Protein AF-A0A9D7FAL7-F1 (afdb_monomer_lite)

Sequence (99 aa):
MGDHGDWSSRDWIIHHADANHGAYSSKPWVNSFLGASLNFLGGNAMNWKIQHNVLHHTYTNIDGLDEDIAPGPILRLSPNQPLTKIHRFQHLYAWFLYT

Secondary structure (DSSP, 8-state):
------SHHHHHHHHHHHHHHT-S-SSHHHHHHHHHHGGGGT--HHHHIIIIIIIIHHSTT-TTT-GGG---TT---STTSPP-GGGGGHHHHGGGG--

pLDDT: mean 88.12, std 14.82, range [35.34, 98.0]

Radius of gyration: 17.38 Å; chains: 1; bounding box: 36×44×45 Å

Foldseek 3Di:
DDDPPDPVVVVLVVLLLCLLVVNNDPDVVVSVVSVCCCVVVVHDSVVCCCQPVPQCVVPNQPPPRHCVQVPDDQDHNHPPDDDDPNNVCCVPCVVVVVD

Structure (mmCIF, N/CA/C/O backbone):
data_AF-A0A9D7FAL7-F1
#
_entry.id   AF-A0A9D7FAL7-F1
#
loop_
_atom_site.group_PDB
_atom_site.id
_atom_site.type_symbol
_atom_site.label_atom_id
_atom_site.label_alt_id
_atom_site.label_comp_id
_atom_site.label_asym_id
_atom_site.label_entity_id
_atom_site.label_seq_id
_atom_site.pdbx_PDB_ins_code
_atom_site.Cartn_x
_atom_site.Cartn_y
_atom_site.Cartn_z
_atom_site.occupancy
_atom_site.B_iso_or_equiv
_atom_site.auth_seq_id
_atom_site.auth_comp_id
_atom_site.auth_asym_id
_atom_site.auth_atom_id
_atom_site.pdbx_PDB_model_num
ATOM 1 N N . MET A 1 1 ? -8.184 29.901 -9.607 1.00 35.34 1 MET A N 1
ATOM 2 C CA . MET A 1 1 ? -7.068 29.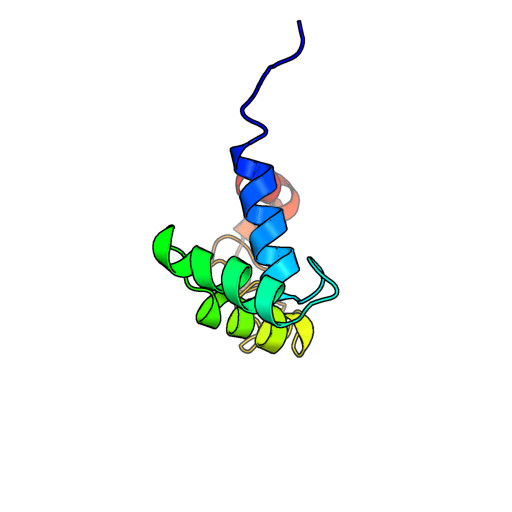642 -8.675 1.00 35.34 1 MET A CA 1
ATOM 3 C C . MET A 1 1 ? -7.038 28.146 -8.429 1.00 35.34 1 MET A C 1
ATOM 5 O O . MET A 1 1 ? -7.785 27.666 -7.593 1.00 35.34 1 MET A O 1
ATOM 9 N N . GLY A 1 2 ? -6.315 27.415 -9.280 1.00 36.91 2 GLY A N 1
ATOM 10 C CA . GLY A 1 2 ? -6.089 25.977 -9.139 1.00 36.91 2 GLY A CA 1
ATOM 11 C C . GLY A 1 2 ? -4.721 25.775 -8.506 1.00 36.91 2 GLY A C 1
ATOM 12 O O . GLY A 1 2 ? -3.769 26.451 -8.890 1.00 36.91 2 GLY A O 1
ATOM 13 N N . ASP A 1 3 ? -4.668 24.926 -7.493 1.00 47.78 3 ASP A N 1
ATOM 14 C CA . ASP A 1 3 ? -3.463 24.589 -6.749 1.00 47.78 3 ASP A CA 1
ATOM 15 C C . ASP A 1 3 ? -2.468 23.846 -7.659 1.00 47.78 3 ASP A C 1
ATOM 17 O O . ASP A 1 3 ? -2.760 22.767 -8.177 1.00 47.78 3 ASP A O 1
ATOM 21 N N . HIS A 1 4 ? -1.300 24.449 -7.886 1.00 45.12 4 HIS A N 1
ATOM 22 C CA . HIS A 1 4 ? -0.156 23.837 -8.561 1.00 45.12 4 HIS A CA 1
ATOM 23 C C . HIS A 1 4 ? 0.674 23.036 -7.543 1.00 45.12 4 HIS A C 1
ATOM 25 O O . HIS A 1 4 ? 1.866 23.282 -7.365 1.00 45.12 4 HIS A O 1
ATOM 31 N N . GLY A 1 5 ? 0.028 22.094 -6.855 1.00 44.88 5 GLY A N 1
ATOM 32 C CA . GLY A 1 5 ? 0.693 21.137 -5.978 1.00 44.88 5 GLY A CA 1
ATOM 33 C C . GLY A 1 5 ? 1.524 20.152 -6.801 1.00 44.88 5 GLY A C 1
ATOM 34 O O . GLY A 1 5 ? 1.034 19.595 -7.773 1.00 44.88 5 GLY A O 1
ATOM 35 N N . ASP A 1 6 ? 2.789 19.989 -6.430 1.00 51.59 6 ASP A N 1
ATOM 36 C CA . ASP A 1 6 ? 3.824 19.133 -7.024 1.00 51.59 6 ASP A CA 1
ATOM 37 C C . ASP A 1 6 ? 3.329 17.775 -7.585 1.00 51.59 6 ASP A C 1
ATOM 39 O O . ASP A 1 6 ? 3.183 16.788 -6.869 1.00 51.59 6 ASP A O 1
ATOM 43 N N . TRP A 1 7 ? 3.089 17.721 -8.899 1.00 46.31 7 TRP A N 1
ATOM 44 C CA . TRP A 1 7 ? 2.709 16.503 -9.630 1.00 46.31 7 TRP A CA 1
ATOM 45 C C . TRP A 1 7 ? 3.909 15.596 -9.935 1.00 46.31 7 TRP A C 1
ATOM 47 O O . TRP A 1 7 ? 3.753 14.388 -10.102 1.00 46.31 7 TRP A O 1
ATOM 57 N N . SER A 1 8 ? 5.124 16.154 -9.933 1.00 52.59 8 SER A N 1
ATOM 58 C CA . SER A 1 8 ? 6.340 15.414 -10.281 1.00 52.59 8 SER A CA 1
ATOM 59 C C . SER A 1 8 ? 6.647 14.312 -9.270 1.00 52.59 8 SER A C 1
ATOM 61 O O . SER A 1 8 ? 7.121 13.239 -9.647 1.00 52.59 8 SER A O 1
ATOM 63 N N . SER A 1 9 ? 6.315 14.549 -7.994 1.00 57.12 9 SER A N 1
ATOM 64 C CA . SER A 1 9 ? 6.565 13.610 -6.906 1.00 57.12 9 SER A CA 1
ATOM 65 C C . SER A 1 9 ? 5.610 12.405 -6.874 1.00 57.12 9 SER A C 1
ATOM 67 O O . SER A 1 9 ? 5.888 11.395 -6.234 1.00 57.12 9 SER A O 1
ATOM 69 N N . ARG A 1 10 ? 4.473 12.470 -7.566 1.00 61.66 10 ARG A N 1
ATOM 70 C CA . ARG A 1 10 ? 3.515 11.354 -7.635 1.00 61.66 10 ARG A CA 1
ATOM 71 C C . ARG A 1 10 ? 3.750 10.482 -8.857 1.00 61.66 10 ARG A C 1
ATOM 73 O O . ARG A 1 10 ? 3.677 9.258 -8.752 1.00 61.66 10 ARG A O 1
ATOM 80 N N . ASP A 1 11 ? 4.126 11.102 -9.969 1.00 71.31 11 ASP A N 1
ATOM 81 C CA . ASP A 1 11 ? 4.421 10.401 -11.217 1.00 71.31 11 ASP A CA 1
ATOM 82 C C . ASP A 1 11 ? 5.591 9.421 -11.052 1.00 71.31 11 ASP A C 1
ATOM 84 O O . ASP A 1 11 ? 5.534 8.287 -11.532 1.00 71.31 11 ASP A O 1
ATOM 88 N N . TRP A 1 12 ? 6.630 9.790 -10.290 1.00 67.44 12 TRP A N 1
ATOM 89 C CA . TRP A 1 12 ? 7.765 8.882 -10.091 1.00 67.44 12 TRP A CA 1
ATOM 90 C C . TRP A 1 12 ? 7.399 7.628 -9.297 1.00 67.44 12 TRP A C 1
ATOM 92 O O . TRP A 1 12 ? 7.912 6.556 -9.620 1.00 67.44 12 TRP A O 1
ATOM 102 N N . ILE A 1 13 ? 6.523 7.718 -8.293 1.00 80.75 13 ILE A N 1
ATOM 103 C CA . ILE A 1 13 ? 6.108 6.552 -7.496 1.00 80.75 13 ILE A CA 1
ATOM 104 C C . ILE A 1 13 ? 5.369 5.559 -8.392 1.00 80.75 13 ILE A C 1
ATOM 106 O O . ILE A 1 13 ? 5.665 4.363 -8.365 1.00 80.75 13 ILE A O 1
ATOM 110 N N . ILE A 1 14 ? 4.462 6.072 -9.227 1.00 87.56 14 ILE A N 1
ATOM 111 C CA . ILE A 1 14 ? 3.675 5.277 -10.172 1.00 87.56 14 ILE A CA 1
ATOM 112 C C . ILE A 1 14 ? 4.605 4.538 -11.136 1.00 87.56 14 ILE A C 1
ATOM 114 O O . ILE A 1 14 ? 4.511 3.323 -11.273 1.00 87.56 14 ILE A O 1
ATOM 118 N N . HIS A 1 15 ? 5.584 5.229 -11.723 1.00 93.00 15 HIS A N 1
ATOM 119 C CA . HIS A 1 15 ? 6.516 4.607 -12.663 1.00 93.00 15 HIS A CA 1
ATOM 120 C C . HIS A 1 15 ? 7.364 3.485 -12.043 1.00 93.00 15 HIS A C 1
ATOM 122 O O . HIS A 1 15 ? 7.588 2.459 -12.687 1.00 93.00 15 HIS A O 1
ATOM 128 N N . HIS A 1 16 ? 7.820 3.634 -10.794 1.00 93.31 16 HIS A N 1
ATOM 129 C CA . HIS A 1 16 ? 8.563 2.574 -10.103 1.00 93.31 16 HIS A CA 1
ATOM 130 C C . HIS A 1 16 ? 7.658 1.392 -9.728 1.00 93.31 16 HIS A C 1
ATOM 132 O O . HIS A 1 16 ? 8.092 0.243 -9.833 1.00 93.31 16 HIS A O 1
ATOM 138 N N . ALA A 1 17 ? 6.414 1.648 -9.317 1.00 92.56 17 ALA A N 1
ATOM 139 C CA . ALA A 1 17 ? 5.430 0.604 -9.040 1.00 92.56 17 ALA A CA 1
ATOM 140 C C . ALA A 1 17 ? 5.083 -0.180 -10.315 1.00 92.56 17 ALA A C 1
ATOM 142 O O . ALA A 1 17 ? 5.169 -1.408 -10.326 1.00 92.56 17 ALA A O 1
ATOM 143 N N . ASP A 1 18 ? 4.795 0.511 -11.418 1.00 95.31 18 ASP A N 1
ATOM 144 C CA . ASP A 1 18 ? 4.522 -0.103 -12.719 1.00 95.31 18 ASP A CA 1
ATOM 145 C C . ASP A 1 18 ? 5.730 -0.897 -13.226 1.00 95.31 18 ASP A C 1
ATOM 147 O O . ASP A 1 18 ? 5.587 -2.009 -13.735 1.00 95.31 18 ASP A O 1
ATOM 151 N N . ALA A 1 19 ? 6.949 -0.380 -13.053 1.00 96.31 19 ALA A N 1
ATOM 152 C CA . ALA A 1 19 ? 8.173 -1.092 -13.412 1.00 96.31 19 ALA A CA 1
ATOM 153 C C . ALA A 1 19 ? 8.397 -2.336 -12.538 1.00 96.31 19 ALA A C 1
ATOM 155 O O . ALA A 1 19 ? 8.802 -3.385 -13.044 1.00 96.31 19 ALA A O 1
ATOM 156 N N . ASN A 1 20 ? 8.090 -2.266 -11.241 1.00 96.19 20 ASN A N 1
ATOM 157 C CA . ASN A 1 20 ? 8.187 -3.412 -10.341 1.00 96.19 20 ASN A CA 1
ATOM 158 C C . ASN A 1 20 ? 7.072 -4.453 -10.558 1.00 96.19 20 ASN A C 1
ATOM 160 O O . ASN A 1 20 ? 7.307 -5.632 -10.278 1.00 96.19 20 ASN A O 1
ATOM 164 N N . HIS A 1 21 ? 5.932 -4.060 -11.132 1.00 96.31 21 HIS A N 1
ATOM 165 C CA . HIS A 1 21 ? 4.930 -4.958 -11.722 1.00 96.31 21 HIS A CA 1
ATOM 166 C C . HIS A 1 21 ? 5.320 -5.482 -13.117 1.00 96.31 21 HIS A C 1
ATOM 168 O O . HIS A 1 21 ? 4.739 -6.451 -13.598 1.00 96.31 21 HIS A O 1
ATOM 174 N N . GLY A 1 22 ? 6.298 -4.859 -13.783 1.00 96.12 22 GLY A N 1
ATOM 175 C CA . GLY A 1 22 ? 6.703 -5.185 -15.154 1.00 96.12 22 GLY A CA 1
ATOM 176 C C . GLY A 1 22 ? 5.811 -4.582 -16.248 1.00 96.12 22 GLY A C 1
ATOM 177 O O . GLY A 1 22 ? 5.940 -4.972 -17.406 1.00 96.12 22 GLY A O 1
ATOM 178 N N . ALA A 1 23 ? 4.932 -3.642 -15.901 1.00 95.56 23 ALA A N 1
ATOM 179 C CA . ALA A 1 23 ? 3.948 -3.029 -16.793 1.00 95.56 23 ALA A CA 1
ATOM 180 C C . ALA A 1 23 ? 4.412 -1.701 -17.424 1.00 95.56 23 ALA A C 1
ATOM 182 O O . ALA A 1 23 ? 3.793 -1.233 -18.376 1.00 95.56 23 ALA A O 1
ATOM 183 N N . TYR A 1 24 ? 5.505 -1.103 -16.937 1.00 95.88 24 TYR A N 1
ATOM 184 C CA . TYR A 1 24 ? 5.969 0.205 -17.419 1.00 95.88 24 TYR A CA 1
ATOM 185 C C . TYR A 1 24 ? 6.495 0.178 -18.868 1.00 95.88 24 TYR A C 1
ATOM 187 O O . TYR A 1 24 ? 6.247 1.089 -19.656 1.00 95.88 24 TYR A O 1
ATOM 195 N N . SER A 1 25 ? 7.235 -0.866 -19.248 1.00 96.88 25 SER A N 1
ATOM 196 C CA . SER A 1 25 ? 7.801 -1.031 -20.590 1.00 96.88 25 SER A CA 1
ATOM 197 C C . SER A 1 25 ? 7.630 -2.455 -21.104 1.00 96.88 25 SER A C 1
ATOM 199 O O . SER A 1 25 ? 7.694 -3.418 -20.346 1.00 96.88 25 SER A O 1
ATOM 201 N N . SER A 1 26 ? 7.527 -2.617 -22.423 1.00 96.62 26 SER A N 1
ATOM 202 C CA . SER A 1 26 ? 7.590 -3.934 -23.070 1.00 96.62 26 SER A CA 1
ATOM 203 C C . SER A 1 26 ? 8.986 -4.568 -23.022 1.00 96.62 26 SER A C 1
ATOM 205 O O . SER A 1 26 ? 9.132 -5.760 -23.287 1.00 96.62 26 SER A O 1
ATOM 207 N N . LYS A 1 27 ? 10.028 -3.790 -22.696 1.00 98.00 27 LYS A N 1
ATOM 208 C CA . LYS A 1 27 ? 11.411 -4.266 -22.571 1.00 98.00 27 LYS A CA 1
ATOM 209 C C . LYS A 1 27 ? 11.700 -4.643 -21.110 1.00 98.00 27 LYS A C 1
ATOM 211 O O . LYS A 1 27 ? 11.798 -3.739 -20.279 1.00 98.00 27 LYS A O 1
ATOM 216 N N . PRO A 1 28 ? 11.943 -5.928 -20.783 1.00 96.56 28 PRO A N 1
ATOM 217 C CA . PRO A 1 28 ? 12.125 -6.363 -19.394 1.00 96.56 28 PRO A CA 1
ATOM 218 C C . PRO A 1 28 ? 13.262 -5.646 -18.659 1.00 96.56 28 PRO A C 1
ATOM 220 O O . PRO A 1 28 ? 13.110 -5.276 -17.500 1.00 96.56 28 PRO A O 1
ATOM 223 N N . TRP A 1 29 ? 14.379 -5.381 -19.342 1.00 97.69 29 TRP A N 1
ATOM 224 C CA . TRP A 1 29 ? 15.532 -4.712 -18.734 1.00 97.69 29 TRP A CA 1
ATOM 225 C C . TRP A 1 29 ? 15.236 -3.264 -18.318 1.00 97.69 29 TRP A C 1
ATOM 227 O O . TRP A 1 29 ? 15.816 -2.787 -17.346 1.00 97.69 29 TRP A O 1
ATOM 237 N N . VAL A 1 30 ? 14.315 -2.579 -19.012 1.00 97.50 30 VAL A N 1
ATOM 238 C CA . VAL A 1 30 ? 13.890 -1.216 -18.654 1.00 97.50 30 VAL A CA 1
ATOM 239 C C . VAL A 1 30 ? 13.105 -1.254 -17.346 1.00 97.50 30 VAL A C 1
ATOM 241 O O . VAL A 1 30 ? 13.394 -0.474 -16.444 1.00 97.50 30 VAL A O 1
ATOM 244 N N . ASN A 1 31 ? 12.183 -2.211 -17.203 1.00 97.06 31 ASN A N 1
ATOM 245 C CA . ASN A 1 31 ? 11.445 -2.429 -15.957 1.00 97.06 31 ASN A CA 1
ATOM 246 C C . ASN A 1 31 ? 12.380 -2.812 -14.805 1.00 97.06 31 ASN A C 1
ATOM 248 O O . ASN A 1 31 ? 12.235 -2.310 -13.696 1.00 97.06 31 ASN A O 1
ATOM 252 N N . SER A 1 32 ? 13.369 -3.676 -15.057 1.00 96.19 32 SER A N 1
ATOM 253 C CA . SER A 1 32 ? 14.356 -4.049 -14.042 1.00 96.19 32 SER A CA 1
ATOM 254 C C . SER A 1 32 ? 15.187 -2.854 -13.585 1.00 96.19 32 SER A C 1
ATOM 256 O O . SER A 1 32 ? 15.373 -2.682 -12.384 1.00 96.19 32 SER A O 1
ATOM 258 N N . PHE A 1 33 ? 15.663 -2.027 -14.519 1.00 96.38 33 PHE A N 1
ATOM 259 C CA . PHE A 1 33 ? 16.463 -0.846 -14.205 1.00 96.38 33 PHE A CA 1
ATOM 260 C C . PHE A 1 33 ? 15.657 0.192 -13.418 1.00 96.38 33 PHE A C 1
ATOM 262 O O . PHE A 1 33 ? 16.070 0.583 -12.329 1.00 96.38 33 PHE A O 1
ATOM 269 N N . LEU A 1 34 ? 14.489 0.586 -13.934 1.00 95.56 34 LEU A N 1
ATOM 270 C CA . LEU A 1 34 ? 13.634 1.584 -13.293 1.00 95.56 34 LEU A CA 1
ATOM 271 C C . LEU A 1 34 ? 13.045 1.076 -11.971 1.00 95.56 34 LEU A C 1
ATOM 273 O O . LEU A 1 34 ? 12.959 1.811 -11.001 1.00 95.56 34 LEU A O 1
ATOM 277 N N . GLY A 1 35 ? 12.691 -0.204 -11.878 1.00 95.25 35 GLY A N 1
ATOM 278 C CA . GLY A 1 35 ? 12.263 -0.796 -10.614 1.00 95.25 35 GLY A CA 1
ATOM 279 C C . GLY A 1 35 ? 13.378 -0.768 -9.565 1.00 95.25 35 GLY A C 1
ATOM 280 O O . GLY A 1 35 ? 13.145 -0.387 -8.419 1.00 95.25 35 GLY A O 1
ATOM 281 N N . ALA A 1 36 ? 14.610 -1.112 -9.962 1.00 95.81 36 ALA A N 1
ATOM 282 C CA . ALA A 1 36 ? 15.770 -1.123 -9.073 1.00 95.81 36 ALA A CA 1
ATOM 283 C C . ALA A 1 36 ? 16.236 0.278 -8.652 1.00 95.81 36 ALA A C 1
ATOM 285 O O . ALA A 1 36 ? 16.814 0.402 -7.569 1.00 95.81 36 ALA A O 1
ATOM 286 N N . SER A 1 37 ? 15.973 1.332 -9.438 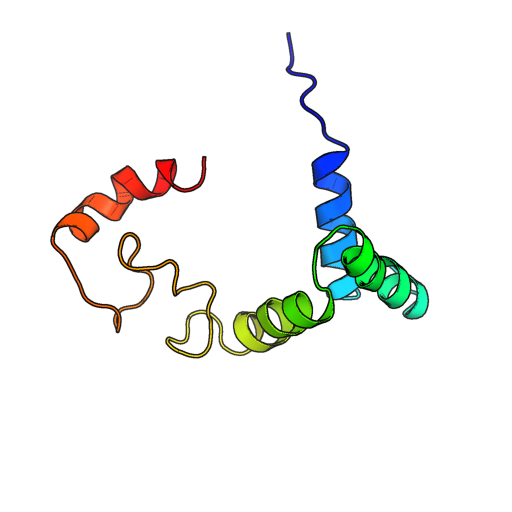1.00 94.75 37 SER A N 1
ATOM 287 C CA . SER A 1 37 ? 16.342 2.696 -9.038 1.00 94.75 37 SER A CA 1
ATOM 288 C C . SER A 1 37 ? 15.633 3.167 -7.770 1.00 94.75 37 SER A C 1
ATOM 290 O O . SER A 1 37 ? 16.182 4.010 -7.063 1.00 94.75 37 SER A O 1
ATOM 292 N N . LEU A 1 38 ? 14.505 2.542 -7.401 1.00 93.19 38 LEU A N 1
ATOM 293 C CA . LEU A 1 38 ? 13.830 2.758 -6.117 1.00 93.19 38 LEU A CA 1
ATOM 294 C C . LEU A 1 38 ? 14.784 2.591 -4.922 1.00 93.19 38 LEU A C 1
ATOM 296 O O . LEU A 1 38 ? 14.661 3.307 -3.930 1.00 93.19 38 LEU A O 1
ATOM 300 N N . ASN A 1 39 ? 15.764 1.687 -5.034 1.00 94.44 39 ASN A N 1
ATOM 301 C CA . ASN A 1 39 ? 16.746 1.429 -3.981 1.00 94.44 39 ASN A CA 1
ATOM 302 C C . ASN A 1 39 ? 17.630 2.649 -3.683 1.00 94.44 39 ASN A C 1
ATOM 304 O O . ASN A 1 39 ? 18.035 2.854 -2.543 1.00 94.44 39 ASN A O 1
ATOM 308 N N . PHE A 1 40 ? 17.923 3.476 -4.691 1.00 91.94 40 PHE A N 1
ATOM 309 C CA . PHE A 1 40 ? 18.721 4.693 -4.510 1.00 91.94 40 PHE A CA 1
ATOM 310 C C . PHE A 1 40 ? 17.908 5.845 -3.915 1.00 91.94 40 PHE A C 1
ATOM 312 O O . PHE A 1 40 ? 18.482 6.778 -3.362 1.00 91.94 40 PHE A O 1
ATOM 319 N N . LEU A 1 41 ? 16.579 5.769 -4.000 1.00 88.06 41 LEU A N 1
ATOM 320 C CA . LEU A 1 41 ? 15.647 6.784 -3.510 1.00 88.06 41 LEU A CA 1
ATOM 321 C C . LEU A 1 41 ? 15.159 6.497 -2.080 1.00 88.06 41 LEU A C 1
ATOM 323 O O . LEU A 1 41 ? 14.210 7.117 -1.612 1.00 88.06 41 LEU A O 1
ATOM 327 N N . GLY A 1 42 ? 15.797 5.550 -1.384 1.00 88.62 42 GLY A N 1
ATOM 328 C CA . GLY A 1 42 ? 15.456 5.172 -0.010 1.00 88.62 42 GLY A CA 1
ATOM 329 C C . GLY A 1 42 ? 14.339 4.132 0.114 1.00 88.62 42 GLY A C 1
ATOM 330 O O . GLY A 1 42 ? 13.973 3.776 1.231 1.00 88.62 42 GLY A O 1
ATOM 331 N N . GLY A 1 43 ? 13.812 3.614 -1.000 1.00 89.62 43 GLY A N 1
ATOM 332 C CA . GLY A 1 43 ? 12.925 2.451 -0.995 1.00 89.6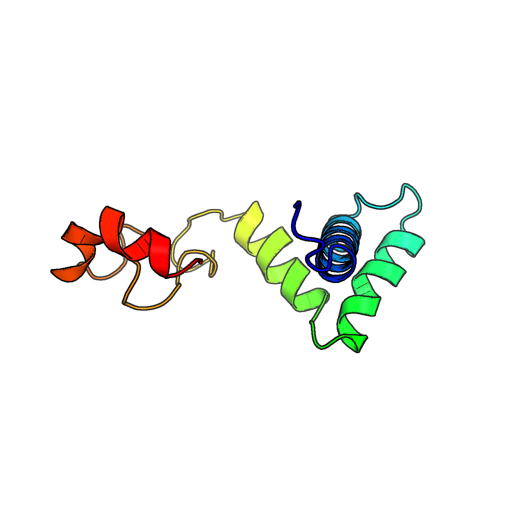2 43 GLY A CA 1
ATOM 333 C C . GLY A 1 43 ? 13.694 1.128 -1.094 1.00 89.62 43 GLY A C 1
ATOM 334 O O . GLY A 1 43 ? 14.921 1.093 -1.131 1.00 89.62 43 GLY A O 1
ATOM 335 N N . ASN A 1 44 ? 12.966 0.012 -1.166 1.00 94.44 44 ASN A N 1
ATOM 336 C CA . ASN A 1 44 ? 13.543 -1.304 -1.438 1.00 94.44 44 ASN A CA 1
ATOM 337 C C . ASN A 1 44 ? 12.661 -2.056 -2.440 1.00 94.44 44 ASN A C 1
ATOM 339 O O . ASN A 1 44 ? 11.582 -2.538 -2.100 1.00 94.44 44 ASN A O 1
ATOM 343 N N . ALA A 1 45 ? 13.137 -2.156 -3.679 1.00 94.75 45 ALA A N 1
ATOM 344 C CA . ALA A 1 45 ? 12.425 -2.774 -4.791 1.00 94.75 45 ALA A CA 1
ATOM 345 C C . ALA A 1 45 ? 12.134 -4.260 -4.557 1.00 94.75 45 ALA A C 1
ATOM 347 O O . ALA A 1 45 ? 11.087 -4.753 -4.970 1.00 94.75 45 ALA A O 1
ATOM 348 N N . MET A 1 46 ? 13.036 -4.981 -3.882 1.00 95.62 46 MET A N 1
ATOM 349 C CA . MET A 1 46 ? 12.816 -6.390 -3.558 1.00 95.62 46 MET A CA 1
ATOM 350 C C . MET A 1 46 ? 11.738 -6.536 -2.488 1.00 95.62 46 MET A C 1
ATOM 352 O O . MET A 1 46 ? 10.811 -7.318 -2.668 1.00 95.62 46 MET A O 1
ATOM 356 N N . ASN A 1 47 ? 11.820 -5.749 -1.412 1.00 95.19 47 ASN A N 1
ATOM 357 C CA . ASN A 1 47 ? 10.804 -5.743 -0.364 1.00 95.19 47 ASN A CA 1
ATOM 358 C C . ASN A 1 47 ? 9.431 -5.389 -0.937 1.00 95.19 47 ASN A C 1
ATOM 360 O O . ASN A 1 47 ? 8.466 -6.092 -0.674 1.00 95.19 47 ASN A O 1
ATOM 364 N N . TRP A 1 48 ? 9.361 -4.355 -1.779 1.00 95.19 48 TRP A N 1
ATOM 365 C CA . TRP A 1 48 ? 8.125 -3.962 -2.445 1.00 95.19 48 TRP A CA 1
ATOM 366 C C . TRP A 1 48 ? 7.557 -5.107 -3.296 1.00 95.19 48 TRP A C 1
ATOM 368 O O . TRP A 1 48 ? 6.373 -5.398 -3.203 1.00 95.19 48 TRP A O 1
ATOM 378 N N . LYS A 1 49 ? 8.387 -5.828 -4.067 1.00 95.81 49 LYS A N 1
ATOM 379 C CA . LYS A 1 49 ? 7.923 -6.983 -4.859 1.00 95.81 49 LYS A CA 1
ATOM 380 C C . LYS A 1 49 ? 7.462 -8.148 -3.988 1.00 95.81 49 LYS A C 1
ATOM 382 O O . LYS A 1 49 ? 6.489 -8.800 -4.343 1.00 95.81 49 LYS A O 1
ATOM 387 N N . ILE A 1 50 ? 8.146 -8.430 -2.881 1.00 95.56 50 ILE A N 1
ATOM 388 C CA . ILE A 1 50 ? 7.722 -9.483 -1.951 1.00 95.56 50 ILE A CA 1
ATOM 389 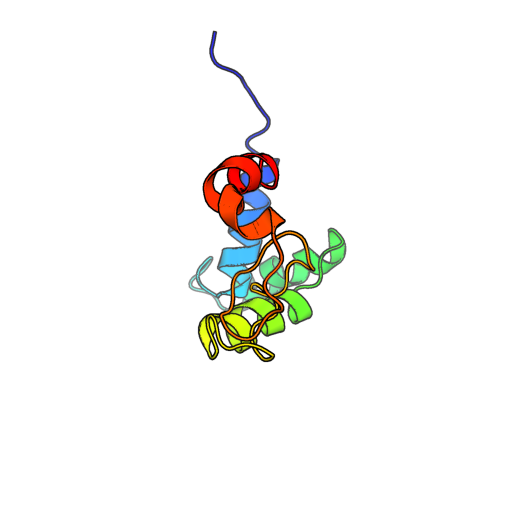C C . ILE A 1 50 ? 6.382 -9.098 -1.325 1.00 95.56 50 ILE A C 1
ATOM 391 O O . ILE A 1 50 ? 5.431 -9.858 -1.441 1.00 95.56 50 ILE A O 1
ATOM 395 N N . GLN A 1 51 ? 6.289 -7.917 -0.720 1.00 95.31 51 GLN A N 1
ATOM 396 C CA . GLN A 1 51 ? 5.080 -7.462 -0.037 1.00 95.31 51 GLN A CA 1
ATOM 397 C C . GLN A 1 51 ? 3.905 -7.325 -1.008 1.00 95.31 51 GLN A C 1
ATOM 399 O O . GLN A 1 51 ? 2.859 -7.921 -0.804 1.00 95.31 51 GLN A O 1
ATOM 404 N N . HIS A 1 52 ? 4.093 -6.631 -2.127 1.00 95.06 52 HIS A N 1
ATOM 405 C CA . HIS A 1 52 ? 2.998 -6.314 -3.033 1.00 95.06 52 HIS A CA 1
ATOM 406 C C . HIS A 1 52 ? 2.703 -7.438 -4.043 1.00 95.06 52 HIS A C 1
ATOM 408 O O . HIS A 1 52 ? 1.567 -7.887 -4.160 1.00 95.06 52 HIS A O 1
ATOM 414 N N . ASN A 1 53 ? 3.709 -7.960 -4.759 1.00 95.62 53 ASN A N 1
ATOM 415 C CA . ASN A 1 53 ? 3.466 -8.966 -5.808 1.00 95.62 53 ASN A CA 1
ATOM 416 C C . ASN A 1 53 ? 3.296 -10.381 -5.255 1.00 95.62 53 ASN A C 1
ATOM 418 O O . ASN A 1 53 ? 2.556 -11.169 -5.839 1.00 95.62 53 ASN A O 1
ATOM 422 N N . VAL A 1 54 ? 4.004 -10.731 -4.177 1.00 94.94 54 VAL A N 1
ATOM 423 C CA . VAL A 1 54 ? 3.917 -12.076 -3.599 1.00 94.94 54 VAL A CA 1
ATOM 424 C C . VAL A 1 54 ? 2.864 -12.105 -2.503 1.00 94.94 54 VAL A C 1
ATOM 426 O O . VAL A 1 54 ? 1.873 -12.803 -2.664 1.00 94.94 54 VAL A O 1
ATOM 429 N N . LEU A 1 55 ? 3.037 -11.357 -1.416 1.00 96.19 55 LEU A N 1
ATOM 430 C CA . LEU A 1 55 ? 2.160 -11.459 -0.250 1.00 96.19 55 LEU A CA 1
ATOM 431 C C . LEU A 1 55 ? 0.762 -10.905 -0.541 1.00 96.19 55 LEU A C 1
ATOM 433 O O . LEU A 1 55 ? -0.211 -11.648 -0.435 1.00 96.19 55 LEU A O 1
ATOM 437 N N . HIS A 1 56 ? 0.662 -9.664 -1.011 1.00 96.06 56 HIS A N 1
ATOM 438 C CA . HIS A 1 56 ? -0.622 -9.016 -1.238 1.00 96.06 56 HIS A CA 1
ATOM 439 C C . HIS A 1 56 ? -1.392 -9.617 -2.420 1.00 96.06 56 HIS A C 1
ATOM 441 O O . HIS A 1 56 ? -2.543 -9.999 -2.253 1.00 96.06 56 HIS A O 1
ATOM 447 N N . HIS A 1 57 ? -0.795 -9.785 -3.606 1.00 95.06 57 HIS A N 1
ATOM 448 C CA . HIS A 1 57 ? -1.527 -10.339 -4.765 1.00 95.06 57 HIS A CA 1
ATOM 449 C C . HIS A 1 57 ? -1.782 -11.858 -4.697 1.00 95.06 57 HIS A C 1
ATOM 451 O O . HIS A 1 57 ? -2.719 -12.335 -5.334 1.00 95.06 57 HIS A O 1
ATOM 457 N N . THR A 1 58 ? -0.998 -12.633 -3.932 1.00 96.31 58 THR A N 1
ATOM 458 C CA . THR A 1 58 ? -1.248 -14.087 -3.771 1.00 96.31 58 THR A CA 1
ATOM 459 C C . THR A 1 58 ? -2.156 -14.392 -2.581 1.00 96.31 58 THR A C 1
ATOM 461 O O . THR A 1 58 ? -2.966 -15.316 -2.650 1.00 96.31 58 THR A O 1
ATOM 464 N N . TYR A 1 59 ? -2.035 -13.630 -1.490 1.00 94.75 59 TYR A N 1
ATOM 465 C CA . TYR A 1 59 ? -2.713 -13.887 -0.216 1.00 94.75 59 TYR A CA 1
ATOM 466 C C . TYR A 1 59 ? -3.542 -12.687 0.256 1.00 94.75 59 TYR A C 1
ATOM 468 O O . TYR A 1 59 ? -3.630 -12.433 1.455 1.00 94.75 59 TYR A O 1
ATOM 476 N N . THR A 1 60 ? -4.167 -11.961 -0.673 1.00 93.94 60 THR A N 1
ATOM 477 C CA . THR A 1 60 ? -4.907 -10.723 -0.389 1.00 93.94 60 THR A CA 1
ATOM 478 C C . THR A 1 60 ? -5.887 -10.895 0.768 1.00 93.94 60 THR A C 1
ATOM 480 O O . THR A 1 60 ? -6.761 -11.766 0.729 1.00 93.94 60 THR A O 1
ATOM 483 N N . ASN A 1 61 ? -5.785 -10.027 1.776 1.00 93.25 61 ASN A N 1
ATOM 484 C CA . ASN A 1 61 ? -6.627 -10.029 2.975 1.00 93.25 61 ASN A CA 1
ATOM 485 C C . ASN A 1 61 ? -6.580 -11.332 3.804 1.00 93.25 61 ASN A C 1
ATOM 487 O O . ASN A 1 61 ? -7.496 -11.590 4.593 1.00 93.25 61 ASN A O 1
ATOM 491 N N . ILE A 1 62 ? -5.543 -12.163 3.652 1.00 93.62 62 ILE A N 1
ATOM 492 C CA . ILE A 1 62 ? -5.325 -13.326 4.516 1.00 93.62 62 ILE A CA 1
ATOM 493 C C . ILE A 1 62 ? -4.467 -12.909 5.709 1.00 93.62 62 ILE A C 1
ATOM 495 O O . ILE A 1 62 ? -3.287 -12.582 5.584 1.00 93.62 62 ILE A O 1
ATOM 499 N N . ASP A 1 63 ? -5.082 -12.953 6.889 1.00 92.50 63 ASP A N 1
ATOM 500 C CA . ASP A 1 63 ? -4.453 -12.596 8.159 1.00 92.50 63 ASP A CA 1
ATOM 501 C C . ASP A 1 63 ? -3.171 -13.408 8.410 1.00 92.50 63 ASP A C 1
ATOM 503 O O . ASP A 1 63 ? -3.161 -14.634 8.283 1.00 92.50 63 ASP A O 1
ATOM 507 N N . GLY A 1 64 ? -2.086 -12.712 8.752 1.00 90.81 64 GLY A N 1
ATOM 508 C CA . GLY A 1 64 ? -0.768 -13.309 8.986 1.00 90.81 64 GLY A CA 1
ATOM 509 C C . GLY A 1 64 ? 0.059 -13.595 7.727 1.00 90.81 64 GLY A C 1
ATOM 510 O O . GLY A 1 64 ? 1.219 -13.975 7.867 1.00 90.81 64 GLY A O 1
ATOM 511 N N . LEU A 1 65 ? -0.499 -13.403 6.525 1.00 92.88 65 LEU A N 1
ATOM 512 C CA . LEU A 1 65 ? 0.233 -13.496 5.255 1.00 92.88 65 LEU A CA 1
ATOM 513 C C . LEU A 1 65 ? 0.300 -12.153 4.526 1.00 92.88 65 LEU A C 1
ATOM 515 O O . LEU A 1 65 ? 1.333 -11.840 3.946 1.00 92.88 65 LEU A O 1
ATOM 519 N N . ASP A 1 66 ? -0.775 -11.371 4.571 1.00 93.75 66 ASP A N 1
ATOM 520 C CA . ASP A 1 66 ? -0.840 -10.027 4.003 1.00 93.75 66 ASP A CA 1
ATOM 521 C C . ASP A 1 66 ? -0.607 -8.982 5.103 1.00 93.75 66 ASP A C 1
ATOM 523 O O . ASP A 1 66 ? -1.460 -8.763 5.968 1.00 93.75 66 ASP A O 1
ATOM 527 N N . GLU A 1 67 ? 0.571 -8.356 5.108 1.00 89.62 67 GLU A N 1
ATOM 528 C CA . GLU A 1 67 ? 0.903 -7.317 6.090 1.00 89.62 67 GLU A CA 1
ATOM 529 C C . GLU A 1 67 ? 0.123 -6.013 5.848 1.00 89.62 67 GLU A C 1
ATOM 531 O O . GLU A 1 67 ? -0.047 -5.232 6.789 1.00 89.62 67 GLU A O 1
ATOM 536 N N . ASP A 1 68 ? -0.444 -5.802 4.652 1.00 90.31 68 ASP A N 1
ATOM 537 C CA . ASP A 1 68 ? -1.193 -4.581 4.323 1.00 90.31 68 ASP A CA 1
ATOM 538 C C . ASP A 1 68 ? -2.489 -4.456 5.151 1.00 90.31 68 ASP A C 1
ATOM 540 O O . ASP A 1 68 ? -3.000 -3.353 5.366 1.00 90.31 68 ASP A O 1
ATOM 544 N N . ILE A 1 69 ? -2.999 -5.568 5.698 1.00 91.94 69 ILE A N 1
ATOM 545 C CA . ILE A 1 69 ? -4.156 -5.589 6.607 1.00 91.94 69 ILE A CA 1
ATOM 546 C C . ILE A 1 69 ? -3.778 -5.581 8.095 1.00 91.94 69 ILE A C 1
ATOM 548 O O . ILE A 1 69 ? -4.660 -5.702 8.952 1.00 91.94 69 ILE A O 1
ATOM 552 N N . ALA A 1 70 ? -2.499 -5.394 8.435 1.00 89.62 70 ALA A N 1
ATOM 553 C CA . ALA A 1 70 ? -1.990 -5.350 9.808 1.00 89.62 70 ALA A CA 1
ATOM 554 C C . ALA A 1 70 ? -1.484 -3.952 10.255 1.00 89.62 70 ALA A C 1
ATOM 556 O O . ALA A 1 70 ? -0.392 -3.843 10.814 1.00 89.62 70 ALA A O 1
ATOM 557 N N . PRO A 1 71 ? -2.274 -2.864 10.123 1.00 83.50 71 PRO A N 1
ATOM 558 C CA . PRO A 1 71 ? -1.852 -1.477 10.389 1.00 83.50 71 PRO A CA 1
ATOM 559 C C . PRO A 1 71 ? -1.662 -1.126 11.883 1.00 83.50 71 PRO A C 1
ATOM 561 O O . PRO A 1 71 ? -1.584 0.046 12.253 1.00 83.50 71 PRO A O 1
ATOM 564 N N . GLY A 1 72 ? -1.628 -2.117 12.775 1.00 86.44 72 GLY A N 1
ATOM 565 C CA . GLY A 1 72 ? -1.613 -1.928 14.226 1.00 86.44 72 GLY A CA 1
ATOM 566 C C . GLY A 1 72 ? -3.014 -1.858 14.857 1.00 86.44 72 GLY A C 1
ATOM 567 O O . GLY A 1 72 ? -4.016 -2.144 14.210 1.00 86.44 72 GLY A O 1
ATOM 568 N N . PRO A 1 73 ? -3.128 -1.501 16.151 1.00 87.25 73 PRO A N 1
ATOM 569 C CA . PRO A 1 73 ? -4.358 -1.709 16.928 1.00 87.25 73 PRO A CA 1
ATOM 570 C C . PRO A 1 73 ? -5.495 -0.721 16.611 1.00 87.25 73 PRO A C 1
ATOM 572 O O . PRO A 1 73 ? -6.641 -0.948 17.007 1.00 87.25 73 PRO A O 1
ATOM 575 N N . ILE A 1 74 ? -5.193 0.391 15.934 1.00 92.19 74 ILE A N 1
ATOM 576 C CA . ILE A 1 74 ? -6.145 1.483 15.676 1.00 92.19 74 ILE A CA 1
ATOM 577 C C . ILE A 1 74 ? -7.156 1.098 14.590 1.00 92.19 74 ILE A C 1
ATOM 579 O O . ILE A 1 74 ? -8.341 1.414 14.709 1.00 92.19 74 ILE A O 1
ATOM 583 N N . LEU A 1 75 ? -6.703 0.406 13.547 1.00 94.00 75 LEU A N 1
ATOM 584 C CA . LEU A 1 75 ? -7.540 -0.077 12.457 1.00 94.00 75 LEU A CA 1
ATOM 585 C C . LEU A 1 75 ? -7.665 -1.592 12.558 1.00 94.00 75 LEU A C 1
ATOM 587 O O . LEU A 1 75 ? -6.672 -2.302 12.661 1.00 94.00 75 LEU A O 1
ATOM 591 N N . ARG A 1 76 ? -8.898 -2.085 12.505 1.00 94.25 76 ARG A N 1
ATOM 592 C CA . ARG A 1 76 ? -9.200 -3.507 12.395 1.00 94.25 76 ARG A CA 1
ATOM 593 C C . ARG A 1 76 ? -9.647 -3.808 10.975 1.00 94.25 76 ARG A C 1
ATOM 595 O O . ARG A 1 76 ? -10.732 -3.380 10.579 1.00 94.25 76 ARG A O 1
ATOM 602 N N . LEU A 1 77 ? -8.811 -4.525 10.232 1.00 94.31 77 LEU A N 1
ATOM 603 C CA . LEU A 1 77 ? -9.044 -4.887 8.829 1.00 94.31 77 LEU A CA 1
ATOM 604 C C . LEU A 1 77 ? -9.291 -6.391 8.643 1.00 94.31 77 LEU A C 1
ATOM 606 O O . LEU A 1 77 ? -9.752 -6.809 7.588 1.00 94.31 77 LEU A O 1
ATOM 610 N N . SER A 1 78 ? -9.076 -7.191 9.690 1.00 94.00 78 SER A N 1
ATOM 611 C CA . SER A 1 78 ? -9.321 -8.633 9.692 1.00 94.00 78 SER A CA 1
ATOM 612 C C . SER A 1 78 ? -10.251 -9.054 10.837 1.00 94.00 78 SER A C 1
ATOM 614 O O . SER A 1 78 ? -10.228 -8.460 11.924 1.00 94.00 78 SER A O 1
ATOM 616 N N . PRO A 1 79 ? -11.090 -10.091 10.639 1.00 92.12 79 PRO A N 1
ATOM 617 C CA . PRO A 1 79 ? -11.915 -10.643 11.704 1.00 92.12 79 PRO A CA 1
ATOM 618 C C . PRO A 1 79 ? -11.087 -11.275 12.836 1.00 92.12 79 PRO A C 1
ATOM 620 O O . PRO A 1 79 ? -11.559 -11.302 13.974 1.00 92.12 79 PRO A O 1
ATOM 623 N N . ASN A 1 80 ? -9.863 -11.722 12.541 1.00 93.31 80 ASN A N 1
ATOM 624 C CA . ASN A 1 80 ? -8.971 -12.402 13.483 1.00 93.31 80 ASN A CA 1
ATOM 625 C C . ASN A 1 80 ? -8.235 -11.429 14.418 1.00 93.31 80 ASN A C 1
ATOM 627 O O . ASN A 1 80 ? -7.680 -11.839 15.436 1.00 93.31 80 ASN A O 1
ATOM 631 N N . GLN A 1 81 ? -8.262 -10.129 14.115 1.00 92.25 81 GLN A N 1
ATOM 632 C CA . GLN A 1 81 ? -7.653 -9.100 14.950 1.00 92.25 81 GLN A CA 1
ATOM 633 C C . GLN A 1 81 ? -8.533 -8.760 16.168 1.00 92.25 81 GLN A C 1
ATOM 635 O O . GLN A 1 81 ? -9.770 -8.744 16.053 1.00 92.25 81 GLN A O 1
ATOM 640 N N . PRO A 1 82 ? -7.927 -8.417 17.325 1.00 93.06 82 PRO A N 1
ATOM 641 C CA . PRO A 1 82 ? -8.662 -8.041 18.528 1.00 93.06 82 PRO A CA 1
ATOM 642 C C . PRO A 1 82 ? -9.658 -6.908 18.268 1.00 93.06 82 PRO A C 1
ATOM 644 O O . PRO A 1 82 ? -9.298 -5.852 17.751 1.00 93.06 82 PRO A O 1
ATOM 647 N N . LEU A 1 83 ? -10.917 -7.112 18.660 1.00 95.19 83 LEU A N 1
ATOM 648 C CA . LEU A 1 83 ? -11.949 -6.084 18.576 1.00 95.19 83 LEU A CA 1
ATOM 649 C C . LEU A 1 83 ? -11.933 -5.219 19.838 1.00 95.19 83 LEU A C 1
ATOM 651 O O . LEU A 1 83 ? -12.060 -5.714 20.957 1.00 95.19 83 LEU A O 1
ATOM 655 N N . THR A 1 84 ? -11.842 -3.908 19.655 1.00 95.56 84 THR A N 1
ATOM 656 C CA . THR A 1 84 ? -11.876 -2.923 20.736 1.00 95.56 84 THR A CA 1
ATOM 657 C C . THR A 1 84 ? -13.047 -1.958 20.554 1.00 95.56 84 THR A C 1
ATOM 659 O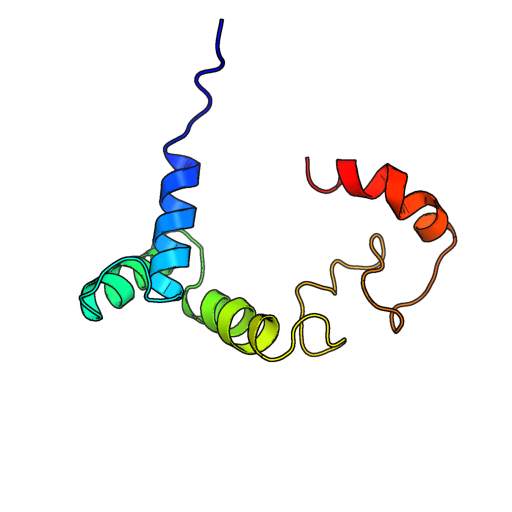 O . THR A 1 84 ? -13.641 -1.849 19.480 1.00 95.56 84 THR A O 1
ATOM 662 N N . LYS A 1 85 ? -13.394 -1.216 21.614 1.00 95.88 85 LYS A N 1
ATOM 663 C CA . LYS A 1 85 ? -14.529 -0.279 21.586 1.00 95.88 85 LYS A CA 1
ATOM 664 C C . LYS A 1 85 ? -14.348 0.858 20.584 1.00 95.88 85 LYS A C 1
ATOM 666 O O . LYS A 1 85 ? -15.360 1.395 20.150 1.00 95.88 85 LYS A O 1
ATOM 671 N N . ILE A 1 86 ? -13.113 1.228 20.232 1.00 95.12 86 ILE A N 1
ATOM 672 C CA . ILE A 1 86 ? -12.872 2.297 19.256 1.00 95.12 86 ILE A CA 1
ATOM 673 C C . ILE A 1 86 ? -13.325 1.870 17.858 1.00 95.12 86 ILE A C 1
ATOM 675 O O . ILE A 1 86 ? -13.974 2.663 17.186 1.00 95.12 86 ILE A O 1
ATOM 679 N N . HIS A 1 87 ? -13.145 0.598 17.474 1.00 96.25 87 HIS A N 1
ATOM 680 C CA . HIS A 1 87 ? -13.443 0.096 16.123 1.00 96.25 87 HIS A CA 1
ATOM 681 C C . HIS A 1 87 ? -14.905 0.288 15.699 1.00 96.25 87 HIS A C 1
ATOM 683 O O . HIS A 1 87 ? -15.198 0.387 14.511 1.00 96.25 87 HIS A O 1
ATOM 689 N N . ARG A 1 88 ? -15.837 0.442 16.651 1.00 95.81 88 ARG A N 1
ATOM 690 C CA . ARG A 1 88 ? -17.239 0.792 16.352 1.00 95.81 88 ARG A CA 1
ATOM 691 C C . ARG A 1 88 ? -17.381 2.113 15.583 1.00 95.81 88 ARG A C 1
ATOM 693 O O . ARG A 1 88 ? -18.356 2.297 14.865 1.00 95.81 88 ARG A O 1
ATOM 700 N N . PHE A 1 89 ? -16.429 3.029 15.756 1.00 96.56 89 PHE A N 1
ATOM 701 C CA . PHE A 1 89 ? -16.378 4.337 15.107 1.00 96.56 89 PHE A CA 1
ATOM 702 C C . PHE A 1 89 ? -15.318 4.389 13.998 1.00 96.56 89 PHE A C 1
ATOM 704 O O . PHE A 1 89 ? -15.027 5.470 13.494 1.00 96.56 89 PHE A O 1
ATOM 711 N N . GLN A 1 90 ? -14.747 3.245 13.596 1.00 95.94 90 GLN A N 1
ATOM 712 C CA . GLN A 1 90 ? -13.696 3.179 12.573 1.00 95.94 90 GLN A CA 1
ATOM 713 C C . GLN A 1 90 ? -14.123 3.814 11.254 1.00 95.94 90 GLN A C 1
ATOM 715 O O . GLN A 1 90 ? -13.347 4.544 10.657 1.00 95.94 90 GLN A O 1
ATOM 720 N N . HIS A 1 91 ? -15.382 3.647 10.855 1.00 94.31 91 HIS A N 1
ATOM 721 C CA . HIS A 1 91 ? -15.953 4.296 9.671 1.00 94.31 91 HIS A CA 1
ATOM 722 C C . HIS A 1 91 ? -15.964 5.838 9.730 1.00 94.31 91 HIS A C 1
ATOM 724 O O . HIS A 1 91 ? -16.167 6.474 8.699 1.00 94.31 91 HIS A O 1
ATOM 730 N N . LEU A 1 92 ? -15.762 6.439 10.910 1.00 94.69 92 LEU A N 1
ATOM 731 C CA . LEU A 1 92 ? -15.636 7.886 11.098 1.00 94.69 92 LEU A CA 1
ATOM 732 C C . LEU A 1 92 ? -14.169 8.315 11.135 1.00 94.69 92 LEU A C 1
ATOM 734 O O . LEU A 1 92 ? -13.787 9.221 10.402 1.00 94.69 92 LEU A O 1
ATOM 738 N N . TYR A 1 93 ? -13.345 7.677 11.977 1.00 93.94 93 TYR A N 1
ATOM 739 C CA . TYR A 1 93 ? -11.962 8.126 12.169 1.00 93.94 93 TYR A CA 1
ATOM 740 C C . TYR A 1 93 ? -10.983 7.608 11.111 1.00 93.94 93 TYR A C 1
ATOM 742 O O . TYR A 1 93 ? -9.946 8.234 10.919 1.00 93.94 93 TYR A O 1
ATOM 750 N N . ALA A 1 94 ? -11.281 6.499 10.420 1.00 93.38 94 ALA A N 1
ATOM 751 C CA . ALA A 1 94 ? -10.365 5.921 9.435 1.00 93.38 94 ALA A CA 1
ATOM 752 C C . ALA A 1 94 ? -10.036 6.909 8.312 1.00 93.38 94 ALA A C 1
ATOM 754 O O . ALA A 1 94 ? -8.892 6.958 7.881 1.00 93.38 94 ALA A O 1
ATOM 755 N N . TRP A 1 95 ? -10.994 7.747 7.902 1.00 91.81 95 TRP A N 1
ATOM 756 C CA . TRP A 1 95 ? -10.777 8.770 6.876 1.00 91.81 95 TRP A CA 1
ATOM 757 C C . TRP A 1 95 ? -9.618 9.713 7.203 1.00 91.81 95 TRP A C 1
ATOM 759 O O . TRP A 1 95 ? -8.867 10.070 6.307 1.00 91.81 95 TRP A O 1
ATOM 769 N N . PHE A 1 96 ? -9.428 10.062 8.476 1.00 91.00 96 PHE A N 1
ATOM 770 C CA . PHE A 1 96 ? -8.377 10.986 8.911 1.00 91.00 96 PHE A CA 1
ATOM 771 C C . PHE A 1 96 ? -7.009 10.318 9.107 1.00 91.00 96 PHE A C 1
ATOM 773 O O . PHE A 1 96 ? -6.025 11.008 9.342 1.00 91.00 96 PHE A O 1
ATOM 780 N N . LEU A 1 97 ? -6.928 8.984 9.045 1.00 86.38 97 LEU A N 1
ATOM 781 C CA . LEU A 1 97 ? -5.650 8.262 9.107 1.00 86.38 97 LEU A CA 1
ATOM 782 C C . LEU A 1 97 ? -4.946 8.196 7.744 1.00 86.38 97 LEU A C 1
ATOM 784 O O . LEU A 1 97 ? -3.769 7.855 7.693 1.00 86.38 97 LEU A O 1
ATOM 788 N N . TYR A 1 98 ? -5.663 8.515 6.663 1.00 76.94 98 TYR A N 1
ATOM 789 C CA . TYR A 1 98 ? -5.178 8.452 5.280 1.00 76.94 98 TYR A CA 1
ATOM 790 C C . TYR A 1 98 ? -5.224 9.815 4.556 1.00 76.94 98 TYR A C 1
ATOM 792 O O . TYR A 1 98 ? -5.093 9.857 3.333 1.00 76.94 98 TYR A O 1
ATOM 800 N N . THR A 1 99 ? -5.433 10.912 5.293 1.00 62.97 99 THR A N 1
ATOM 801 C CA . THR A 1 99 ? -5.303 12.304 4.812 1.00 62.97 99 THR A CA 1
ATOM 802 C C . THR A 1 99 ? -3.899 12.828 5.034 1.00 62.97 99 THR A C 1
ATO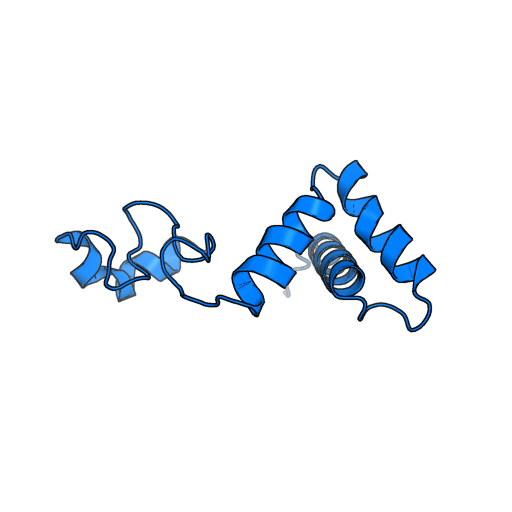M 804 O O . THR A 1 99 ? -3.350 13.429 4.087 1.00 62.97 99 THR A O 1
#